Protein AF-X0T314-F1 (afdb_monomer_lite)

Radius of gyration: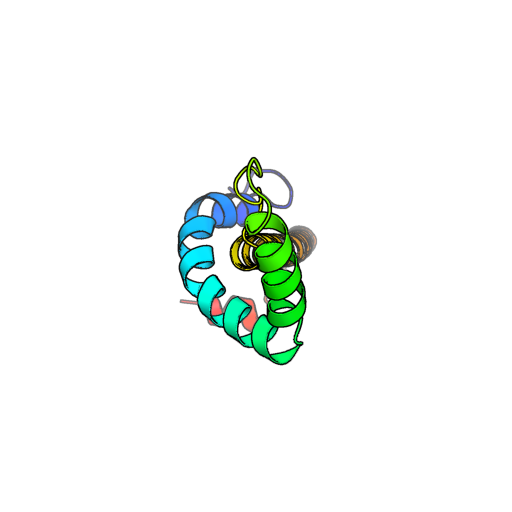 18.9 Å; chains: 1; bounding box: 36×22×61 Å

Secondary structure (DSSP, 8-state):
-TTS-TTHHHHHHHHHHHHHHHHHHHHHHHHHHHHTTHHHHHHHHHHHHHTSTT----S--HHHHHHHHHHHHHHHHHHHHHHHHHH-TTT---HHHHHHH--

pLDDT: mean 80.59, std 13.39, range [41.62, 96.62]

Sequence (103 aa):
ILGGGNTAATDYLDRTTRDELRGRFEPIVSEKMGQVGLVRLYDRLVARYTALPLTRKPPVEMRSYVTDRALDGLFAILGEEERKIRADPGAGTTELLRRVFGS

Structure (mmCIF, N/CA/C/O backbone):
data_AF-X0T314-F1
#
_entry.id   AF-X0T314-F1
#
loop_
_atom_site.group_PDB
_atom_site.id
_atom_site.type_symbol
_atom_site.label_atom_id
_atom_site.label_alt_id
_atom_site.label_comp_id
_atom_site.label_asym_id
_atom_site.label_entity_id
_atom_site.label_seq_id
_atom_site.pdbx_PDB_ins_code
_atom_site.Cartn_x
_atom_site.Cartn_y
_atom_site.Cartn_z
_atom_site.occupancy
_atom_site.B_iso_or_equiv
_atom_site.auth_seq_id
_atom_site.auth_comp_id
_atom_site.auth_asym_id
_atom_site.auth_atom_id
_atom_site.pdbx_PDB_model_num
ATOM 1 N N . ILE A 1 1 ? -15.608 8.513 13.595 1.00 58.72 1 ILE A N 1
ATOM 2 C CA . ILE A 1 1 ? -14.641 7.389 13.516 1.00 58.72 1 ILE A CA 1
ATOM 3 C C . ILE A 1 1 ? -15.069 6.244 14.442 1.00 58.72 1 ILE A C 1
ATOM 5 O O . ILE A 1 1 ? -15.320 5.164 13.933 1.00 58.72 1 ILE A O 1
ATOM 9 N N . LEU A 1 2 ? -15.303 6.484 15.742 1.00 57.06 2 LEU A N 1
ATOM 10 C CA . LEU A 1 2 ? -15.727 5.446 16.709 1.00 57.06 2 LEU A CA 1
ATOM 11 C C . LEU A 1 2 ? -17.131 4.833 16.483 1.00 57.06 2 LEU A C 1
ATOM 13 O O . LEU A 1 2 ? -17.387 3.736 16.957 1.00 57.06 2 LEU A O 1
ATOM 17 N N . GLY A 1 3 ? -18.024 5.506 15.746 1.00 56.25 3 GLY A N 1
ATOM 18 C CA . GLY A 1 3 ? -19.350 4.980 15.367 1.00 56.25 3 GLY A CA 1
ATOM 19 C C . GLY A 1 3 ? -19.459 4.461 13.925 1.00 56.25 3 GLY A C 1
ATOM 20 O O . GLY A 1 3 ? -20.561 4.182 13.468 1.00 56.25 3 GLY A O 1
ATOM 21 N N . GLY A 1 4 ? -18.349 4.406 13.178 1.00 66.00 4 GLY A N 1
ATOM 22 C CA . GLY A 1 4 ? -18.329 3.865 11.812 1.00 66.00 4 GLY A CA 1
ATOM 23 C C . GLY A 1 4 ? -18.191 2.338 11.791 1.00 66.00 4 GLY A C 1
ATOM 24 O O . GLY A 1 4 ? -17.998 1.722 12.840 1.00 66.00 4 GLY A O 1
ATOM 25 N N . GLY A 1 5 ? -18.232 1.736 10.595 1.00 76.38 5 GLY A N 1
ATOM 26 C CA . GLY A 1 5 ? -18.065 0.288 10.391 1.00 76.38 5 GLY A CA 1
ATOM 27 C C . GLY A 1 5 ? -16.782 -0.293 11.004 1.00 76.38 5 GLY A C 1
ATOM 28 O O . GLY A 1 5 ? -15.920 0.446 11.475 1.00 76.38 5 GLY A O 1
ATOM 29 N N . ASN A 1 6 ? -16.650 -1.622 11.003 1.00 80.56 6 ASN A N 1
ATOM 30 C CA . ASN A 1 6 ? -15.617 -2.365 11.748 1.00 80.56 6 ASN A CA 1
ATOM 31 C C . ASN A 1 6 ? -14.150 -2.009 11.420 1.00 80.56 6 ASN A C 1
ATOM 33 O O . ASN A 1 6 ? -13.266 -2.431 12.158 1.00 80.56 6 ASN A O 1
ATOM 37 N N . THR A 1 7 ? -13.898 -1.252 10.352 1.00 87.06 7 THR A N 1
ATOM 38 C CA . THR A 1 7 ? -12.572 -0.787 9.912 1.00 87.06 7 THR A CA 1
ATOM 39 C C . THR A 1 7 ? -12.489 0.738 9.785 1.00 87.06 7 THR A C 1
ATOM 41 O O . THR A 1 7 ? -11.598 1.259 9.126 1.00 87.06 7 THR A O 1
ATOM 44 N N . ALA A 1 8 ? -13.418 1.495 10.382 1.00 88.94 8 ALA A N 1
ATOM 45 C CA . ALA A 1 8 ? -13.534 2.930 10.111 1.00 88.94 8 ALA A CA 1
ATOM 46 C C . ALA A 1 8 ? -12.294 3.761 10.493 1.00 88.94 8 ALA A C 1
ATOM 48 O O . ALA A 1 8 ? -12.110 4.845 9.936 1.00 88.94 8 ALA A O 1
ATOM 49 N N . ALA A 1 9 ? -11.468 3.309 11.444 1.00 88.56 9 ALA A N 1
ATOM 50 C CA . ALA A 1 9 ? -10.201 3.977 11.738 1.00 88.56 9 ALA A CA 1
ATOM 51 C C . ALA A 1 9 ? -9.151 3.663 10.662 1.00 88.56 9 ALA A C 1
ATOM 53 O O . ALA A 1 9 ? -8.479 4.576 10.185 1.00 88.56 9 ALA A O 1
ATOM 54 N N . THR A 1 10 ? -9.070 2.406 10.230 1.00 91.75 10 THR A N 1
ATOM 55 C CA . THR A 1 10 ? -8.211 1.944 9.135 1.00 91.75 10 THR A CA 1
ATOM 56 C C . THR A 1 10 ? -8.567 2.637 7.822 1.00 91.75 10 THR A C 1
ATOM 58 O O . THR A 1 10 ? -7.682 3.180 7.171 1.00 91.75 10 THR A O 1
ATOM 61 N N . ASP A 1 11 ? -9.853 2.720 7.475 1.00 92.75 11 ASP A N 1
ATOM 62 C CA . ASP A 1 11 ? -10.330 3.385 6.256 1.00 92.75 11 ASP A CA 1
ATOM 63 C C . ASP A 1 11 ? -9.987 4.885 6.266 1.00 92.75 11 ASP A C 1
ATOM 65 O O . ASP A 1 11 ? -9.634 5.480 5.244 1.00 92.75 11 ASP A O 1
ATOM 69 N N . TYR A 1 12 ? -10.086 5.523 7.438 1.00 91.50 12 TYR A N 1
ATOM 70 C CA . TYR A 1 12 ? -9.680 6.915 7.608 1.00 91.50 12 TYR A CA 1
ATOM 71 C C . TYR A 1 12 ? -8.168 7.080 7.428 1.00 91.50 12 TYR A C 1
ATOM 73 O O . TYR A 1 12 ? -7.736 8.011 6.745 1.00 91.50 12 TYR A O 1
ATOM 81 N N . LEU A 1 13 ? -7.375 6.187 8.024 1.00 92.50 13 LEU A N 1
ATOM 82 C CA . LEU A 1 13 ? -5.922 6.204 7.915 1.00 92.50 13 LEU A CA 1
ATOM 83 C C . LEU A 1 13 ? -5.483 6.000 6.463 1.00 92.50 13 LEU A C 1
ATOM 85 O O . LEU A 1 13 ? -4.680 6.789 5.974 1.00 92.50 13 LEU A O 1
ATOM 89 N N . ASP A 1 14 ? -6.054 5.021 5.759 1.00 94.44 14 ASP A N 1
ATOM 90 C CA . ASP A 1 14 ? -5.785 4.776 4.338 1.00 94.44 14 ASP A CA 1
ATOM 91 C C . ASP A 1 14 ? -6.056 6.039 3.524 1.00 94.44 14 ASP A C 1
ATOM 93 O O . ASP A 1 14 ? -5.141 6.646 2.970 1.00 94.44 14 ASP A O 1
ATOM 97 N N . ARG A 1 15 ? -7.284 6.562 3.587 1.00 95.44 15 ARG A N 1
ATOM 98 C CA . ARG A 1 15 ? -7.675 7.754 2.822 1.00 95.44 15 ARG A CA 1
ATOM 99 C C . ARG A 1 15 ? -6.801 8.984 3.088 1.00 95.44 15 ARG A C 1
ATOM 101 O O . ARG A 1 15 ? -6.680 9.831 2.209 1.00 95.44 15 ARG A O 1
ATOM 108 N N . THR A 1 16 ? -6.256 9.134 4.293 1.00 95.69 16 THR A N 1
ATOM 109 C CA . THR A 1 16 ? -5.485 10.330 4.675 1.00 95.69 16 THR A CA 1
ATOM 110 C C . THR A 1 16 ? -3.980 10.188 4.493 1.00 95.69 16 THR A C 1
ATOM 112 O O . THR A 1 16 ? -3.303 11.207 4.395 1.00 95.69 16 THR A O 1
ATOM 115 N N . THR A 1 17 ? -3.451 8.964 4.433 1.00 94.81 17 THR A N 1
ATOM 116 C CA . THR A 1 17 ? -1.997 8.725 4.435 1.00 94.81 17 THR A CA 1
ATOM 117 C C . THR A 1 17 ? -1.490 7.942 3.233 1.00 94.81 17 THR A C 1
ATOM 119 O O . THR A 1 17 ? -0.279 7.907 3.020 1.00 94.81 17 THR A O 1
ATOM 122 N N . ARG A 1 18 ? -2.371 7.338 2.423 1.00 95.44 18 ARG A N 1
ATOM 123 C CA . ARG A 1 18 ? -1.978 6.433 1.336 1.00 95.44 18 ARG A CA 1
ATOM 124 C C . ARG A 1 18 ? -0.960 7.035 0.379 1.00 95.44 18 ARG A C 1
ATOM 126 O O . ARG A 1 18 ? 0.030 6.377 0.082 1.00 95.44 18 ARG A O 1
ATOM 133 N N . ASP A 1 19 ? -1.169 8.269 -0.069 1.00 96.19 19 ASP A N 1
ATOM 134 C CA . ASP A 1 19 ? -0.273 8.916 -1.035 1.00 96.19 19 ASP A CA 1
ATOM 135 C C . ASP A 1 19 ? 1.121 9.165 -0.446 1.00 96.19 19 ASP A C 1
ATOM 137 O O . ASP A 1 19 ? 2.140 8.922 -1.096 1.00 96.19 19 ASP A O 1
ATOM 141 N N . GLU A 1 20 ? 1.184 9.581 0.820 1.00 95.62 20 GLU A N 1
ATOM 142 C CA . GLU A 1 20 ? 2.452 9.771 1.522 1.00 95.62 20 GLU A CA 1
ATOM 143 C C . GLU A 1 20 ? 3.165 8.431 1.754 1.00 95.62 20 GLU A C 1
ATOM 145 O O . GLU A 1 20 ? 4.363 8.294 1.484 1.00 95.62 20 GLU A O 1
ATOM 150 N N . LEU A 1 21 ? 2.427 7.418 2.217 1.00 94.62 21 LEU A N 1
ATOM 151 C CA . LEU A 1 21 ? 2.949 6.069 2.417 1.00 94.62 21 LEU A CA 1
ATOM 152 C C . LEU A 1 21 ? 3.447 5.473 1.108 1.00 94.62 21 LEU A C 1
ATOM 154 O O . LEU A 1 21 ? 4.513 4.868 1.090 1.00 94.62 21 LEU A O 1
ATOM 158 N N . ARG A 1 22 ? 2.740 5.700 0.002 1.00 95.50 22 ARG A N 1
ATOM 159 C CA . ARG A 1 22 ? 3.155 5.274 -1.332 1.00 95.50 22 ARG A CA 1
ATOM 160 C C . ARG A 1 22 ? 4.519 5.842 -1.702 1.00 95.50 22 ARG A C 1
ATOM 162 O O . ARG A 1 22 ? 5.398 5.065 -2.068 1.00 95.50 22 ARG A O 1
ATOM 169 N N . GLY A 1 23 ? 4.733 7.146 -1.523 1.00 94.88 23 GLY A N 1
ATOM 170 C CA . GLY A 1 23 ? 6.034 7.775 -1.777 1.00 94.88 23 GLY A CA 1
ATOM 171 C C . GLY A 1 23 ? 7.163 7.211 -0.903 1.00 94.88 23 GLY A C 1
ATOM 172 O O . GLY A 1 23 ? 8.290 7.049 -1.367 1.00 94.88 23 GLY A O 1
ATOM 173 N N . ARG A 1 24 ? 6.862 6.848 0.350 1.00 94.00 24 ARG A N 1
ATOM 174 C CA . ARG A 1 24 ? 7.832 6.233 1.276 1.00 94.00 24 ARG A CA 1
ATOM 175 C C . ARG A 1 24 ? 8.101 4.753 0.971 1.00 94.00 24 ARG A C 1
ATOM 177 O O . ARG A 1 24 ? 9.217 4.281 1.175 1.00 94.00 24 ARG A O 1
ATOM 184 N N . PHE A 1 25 ? 7.099 4.017 0.495 1.00 93.44 25 PHE A N 1
ATOM 185 C CA . PHE A 1 25 ? 7.177 2.576 0.240 1.00 93.44 25 PHE A CA 1
ATOM 186 C C . PHE A 1 25 ? 7.766 2.246 -1.129 1.00 93.44 25 PHE A C 1
ATOM 188 O O . PHE A 1 25 ? 8.427 1.218 -1.267 1.00 93.44 25 PHE A O 1
ATOM 195 N N . GLU A 1 26 ? 7.560 3.093 -2.137 1.00 92.25 26 GLU A N 1
ATOM 196 C CA . GLU A 1 26 ? 8.070 2.883 -3.493 1.00 92.25 26 GLU A CA 1
ATOM 197 C C . GLU A 1 26 ? 9.575 2.544 -3.563 1.00 92.25 26 GLU A C 1
ATOM 199 O O . GLU A 1 26 ? 9.905 1.528 -4.184 1.00 92.25 26 GLU A O 1
ATOM 204 N N . PRO A 1 27 ? 10.504 3.272 -2.903 1.00 92.75 27 PRO A N 1
ATOM 205 C CA . PRO A 1 27 ? 11.924 2.912 -2.940 1.00 92.75 27 PRO A CA 1
ATOM 206 C C . PRO A 1 27 ? 12.214 1.546 -2.298 1.00 92.75 27 PRO A C 1
ATOM 208 O O . PRO A 1 27 ? 13.010 0.774 -2.834 1.00 92.75 27 PRO A O 1
ATOM 211 N N . ILE A 1 28 ? 11.529 1.207 -1.201 1.00 92.31 28 ILE A N 1
ATOM 212 C CA . ILE A 1 28 ? 11.689 -0.074 -0.493 1.00 92.31 28 ILE A CA 1
ATOM 213 C C . ILE A 1 28 ? 11.206 -1.227 -1.380 1.00 92.31 28 ILE A C 1
ATOM 215 O O . ILE A 1 28 ? 11.892 -2.237 -1.548 1.00 92.31 28 ILE A O 1
ATOM 219 N N . VAL A 1 29 ? 10.031 -1.063 -1.990 1.00 89.50 29 VAL A N 1
ATOM 220 C CA . VAL A 1 29 ? 9.454 -2.036 -2.921 1.00 89.50 29 VAL A CA 1
ATOM 221 C C . VAL A 1 29 ? 10.363 -2.210 -4.135 1.00 89.50 29 VAL A C 1
ATOM 223 O O . VAL A 1 29 ? 10.660 -3.343 -4.512 1.00 89.50 29 VAL A O 1
ATOM 226 N N . SER A 1 30 ? 10.875 -1.117 -4.703 1.00 86.88 30 SER A N 1
ATOM 227 C CA . SER A 1 30 ? 11.801 -1.157 -5.837 1.00 86.88 30 SER A CA 1
ATOM 228 C C . SER A 1 30 ? 13.073 -1.951 -5.514 1.00 86.88 30 SER A C 1
ATOM 230 O O . SER A 1 30 ? 13.496 -2.788 -6.315 1.00 86.88 30 SER A O 1
ATOM 232 N N . GLU A 1 31 ? 13.659 -1.749 -4.331 1.00 89.56 31 GLU A N 1
ATOM 233 C CA . GLU A 1 31 ? 14.829 -2.509 -3.877 1.00 89.56 31 GLU A CA 1
ATOM 234 C C . GLU A 1 31 ? 14.521 -4.013 -3.776 1.00 89.56 31 GLU A C 1
ATOM 236 O O . GLU A 1 31 ? 15.238 -4.843 -4.347 1.00 89.56 31 GLU A O 1
ATOM 241 N N . LYS A 1 32 ? 13.414 -4.381 -3.114 1.00 89.06 32 LYS A N 1
ATOM 242 C CA . LYS A 1 32 ? 13.008 -5.787 -2.949 1.00 89.06 32 LYS A CA 1
ATOM 243 C C . LYS A 1 32 ? 12.674 -6.457 -4.274 1.00 89.06 32 LYS A C 1
ATOM 245 O O . LYS A 1 32 ? 13.107 -7.584 -4.514 1.00 89.06 32 LYS A O 1
ATOM 250 N N . MET A 1 33 ? 11.974 -5.765 -5.167 1.00 83.56 33 MET A N 1
ATOM 251 C CA . MET A 1 33 ? 11.677 -6.282 -6.501 1.00 83.56 33 MET A CA 1
ATOM 252 C C . MET A 1 33 ? 12.955 -6.504 -7.332 1.00 83.56 33 MET A C 1
ATOM 254 O O . MET A 1 33 ? 13.015 -7.439 -8.138 1.00 83.56 33 MET A O 1
ATOM 258 N N . GLY A 1 34 ? 13.987 -5.676 -7.133 1.00 82.75 34 GLY A N 1
ATOM 259 C CA . GLY A 1 34 ? 15.307 -5.857 -7.741 1.00 82.75 34 GLY A CA 1
ATOM 260 C C . GLY A 1 34 ? 16.019 -7.134 -7.274 1.00 82.75 34 GLY A C 1
ATOM 261 O O . GLY A 1 34 ? 16.647 -7.821 -8.088 1.00 82.75 34 GLY A O 1
ATOM 262 N N . GLN A 1 35 ? 15.866 -7.495 -5.995 1.00 85.00 35 GLN A N 1
ATOM 263 C CA . GLN A 1 35 ? 16.446 -8.709 -5.399 1.00 85.00 35 GLN A CA 1
ATOM 264 C C . GLN A 1 35 ? 15.808 -9.986 -5.963 1.00 85.00 35 GLN A C 1
ATOM 266 O O . GLN A 1 35 ? 16.521 -10.918 -6.330 1.00 85.00 35 GLN A O 1
ATOM 271 N N . VAL A 1 36 ? 14.481 -10.011 -6.127 1.00 82.00 36 VAL A N 1
ATOM 272 C CA . VAL A 1 36 ? 13.750 -11.187 -6.648 1.00 82.00 36 VAL A CA 1
ATOM 273 C C . VAL A 1 36 ? 13.815 -11.338 -8.175 1.00 82.00 36 VAL A C 1
ATOM 275 O O . VAL A 1 36 ? 13.256 -12.276 -8.735 1.00 82.00 36 VAL A O 1
ATOM 278 N N . GLY A 1 37 ? 14.480 -10.419 -8.886 1.00 77.44 37 GLY A N 1
ATOM 279 C CA . GLY A 1 37 ? 14.659 -10.483 -10.342 1.00 77.44 37 GLY A CA 1
ATOM 280 C C . GLY A 1 37 ? 13.395 -10.220 -11.175 1.00 77.44 37 GLY A C 1
ATOM 281 O O . GLY A 1 37 ? 13.482 -10.201 -12.404 1.00 77.44 37 GLY A O 1
ATOM 282 N N . LEU A 1 38 ? 12.254 -9.959 -10.530 1.00 73.56 38 LEU A N 1
ATOM 283 C CA . LEU A 1 38 ? 10.965 -9.668 -11.165 1.00 73.56 38 LEU A CA 1
ATOM 284 C C . LEU A 1 38 ? 11.037 -8.413 -12.048 1.00 73.56 38 LEU A C 1
ATOM 286 O O . LEU A 1 38 ? 10.539 -8.427 -13.173 1.00 73.56 38 LEU A O 1
ATOM 290 N N . VAL A 1 39 ? 11.739 -7.371 -11.580 1.00 72.50 39 VAL A N 1
ATOM 291 C CA . VAL A 1 39 ? 11.975 -6.129 -12.346 1.00 72.50 39 VAL A CA 1
ATOM 292 C C . VAL A 1 39 ? 12.661 -6.438 -13.672 1.00 72.50 39 VAL A C 1
ATOM 294 O O . VAL A 1 39 ? 12.201 -6.011 -14.720 1.00 72.50 39 VAL A O 1
ATOM 297 N N . ARG A 1 40 ? 13.708 -7.273 -13.662 1.00 74.12 40 ARG A N 1
ATOM 298 C CA . ARG A 1 40 ? 14.469 -7.613 -14.877 1.00 74.12 40 ARG A CA 1
ATOM 299 C C . ARG A 1 40 ? 13.644 -8.399 -15.895 1.00 74.12 40 ARG A C 1
ATOM 301 O O . ARG A 1 40 ? 13.896 -8.307 -17.096 1.00 74.12 40 ARG A O 1
ATOM 308 N N . LEU A 1 41 ? 12.713 -9.235 -15.441 1.00 79.88 41 LEU A N 1
ATOM 309 C CA . LEU A 1 41 ? 11.828 -9.974 -16.340 1.00 79.88 41 LEU A CA 1
ATOM 310 C C . LEU A 1 41 ? 10.810 -9.028 -16.986 1.00 79.88 41 LEU A C 1
ATOM 312 O O . LEU A 1 41 ? 10.645 -9.053 -18.205 1.00 79.88 41 LEU A O 1
ATOM 316 N N . TYR A 1 42 ? 10.189 -8.174 -16.172 1.00 78.69 42 TYR A N 1
ATOM 317 C CA . TYR A 1 42 ? 9.195 -7.209 -16.624 1.00 78.69 42 TYR A CA 1
ATOM 318 C C . TYR A 1 42 ? 9.791 -6.152 -17.556 1.00 78.69 42 TYR A C 1
ATOM 320 O O . TYR A 1 42 ? 9.276 -5.950 -18.651 1.00 78.69 42 TYR A O 1
ATOM 328 N N . ASP A 1 43 ? 10.927 -5.558 -17.187 1.00 77.31 43 ASP A N 1
ATOM 329 C CA . ASP A 1 43 ? 11.605 -4.536 -17.987 1.00 77.31 43 ASP A CA 1
ATOM 330 C C . ASP A 1 43 ? 12.014 -5.087 -19.361 1.00 77.31 43 ASP A C 1
ATOM 332 O O . ASP A 1 43 ? 11.865 -4.406 -20.372 1.00 77.31 43 ASP A O 1
ATOM 336 N N . ARG A 1 44 ? 12.459 -6.353 -19.440 1.00 81.88 44 ARG A N 1
ATOM 337 C CA . ARG A 1 44 ? 12.755 -7.011 -20.727 1.00 81.88 44 ARG A CA 1
ATOM 338 C C . ARG A 1 44 ? 11.510 -7.220 -21.582 1.00 81.88 44 ARG A C 1
ATOM 340 O O . ARG A 1 44 ? 11.586 -7.076 -22.801 1.00 81.88 44 ARG A O 1
ATOM 347 N N . LEU A 1 45 ? 10.390 -7.589 -20.964 1.00 82.38 45 LEU A N 1
ATOM 348 C CA . LEU A 1 45 ? 9.119 -7.761 -21.665 1.00 82.38 45 LEU A CA 1
ATOM 349 C C . LEU A 1 45 ? 8.626 -6.419 -22.213 1.00 82.38 45 LEU A C 1
ATOM 351 O O . LEU A 1 45 ? 8.310 -6.319 -23.397 1.00 82.38 45 LEU A O 1
ATOM 355 N N . VAL A 1 46 ? 8.634 -5.390 -21.366 1.00 79.75 46 VAL A N 1
ATOM 356 C CA . VAL A 1 46 ? 8.261 -4.022 -21.725 1.00 79.75 46 VAL A CA 1
ATOM 357 C C . VAL A 1 46 ? 9.152 -3.490 -22.840 1.00 79.75 46 VAL A C 1
ATOM 359 O O . VAL A 1 46 ? 8.618 -3.017 -23.833 1.00 79.75 46 VAL A O 1
ATOM 362 N N . ALA A 1 47 ? 10.476 -3.633 -22.734 1.00 80.75 47 ALA A N 1
ATOM 363 C CA . ALA A 1 47 ? 11.419 -3.160 -23.747 1.00 80.75 47 ALA A CA 1
ATOM 364 C C . ALA A 1 47 ? 11.197 -3.812 -25.122 1.00 80.75 47 ALA A C 1
ATOM 366 O O . ALA A 1 47 ? 11.287 -3.143 -26.147 1.00 80.75 47 ALA A O 1
ATOM 367 N N . ARG A 1 48 ? 10.879 -5.114 -25.162 1.00 82.06 48 ARG A N 1
ATOM 368 C CA . ARG A 1 48 ? 10.518 -5.801 -26.416 1.00 82.06 48 ARG A CA 1
ATOM 369 C C . ARG A 1 48 ? 9.192 -5.306 -26.978 1.00 82.06 48 ARG A C 1
ATOM 371 O O . ARG A 1 48 ? 9.060 -5.182 -28.189 1.00 82.06 48 ARG A O 1
ATOM 378 N N . TYR A 1 49 ? 8.226 -5.044 -26.105 1.00 78.50 49 TYR A N 1
ATOM 379 C CA . TYR A 1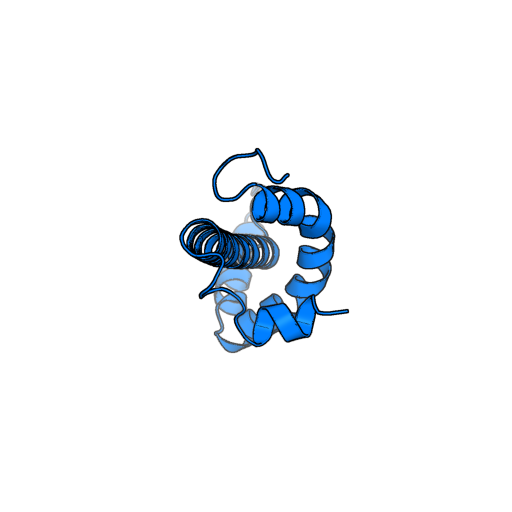 49 ? 6.917 -4.546 -26.497 1.00 78.50 49 TYR A CA 1
ATOM 380 C C . TYR A 1 49 ? 7.004 -3.126 -27.075 1.00 78.50 49 TYR A C 1
ATOM 382 O O . TYR A 1 49 ? 6.509 -2.898 -28.172 1.00 78.50 49 TYR A O 1
ATOM 390 N N . THR A 1 50 ? 7.701 -2.194 -26.415 1.00 77.50 50 THR A N 1
ATOM 391 C CA . THR A 1 50 ? 7.881 -0.813 -26.906 1.00 77.50 50 THR A CA 1
ATOM 392 C C . THR A 1 50 ? 8.792 -0.692 -28.127 1.00 77.50 50 THR A C 1
ATOM 394 O O . THR A 1 50 ? 8.728 0.320 -28.820 1.00 77.50 50 THR A O 1
ATOM 397 N N . ALA A 1 51 ? 9.617 -1.700 -28.429 1.00 82.94 51 ALA A N 1
ATOM 398 C CA . ALA A 1 51 ? 10.432 -1.735 -29.646 1.00 82.94 51 ALA A CA 1
ATOM 399 C C . ALA A 1 51 ? 9.610 -1.960 -30.933 1.00 82.94 51 ALA A C 1
ATOM 401 O O . ALA A 1 51 ? 10.134 -1.782 -32.033 1.00 82.94 51 ALA A O 1
ATOM 402 N N . LEU A 1 52 ? 8.337 -2.353 -30.821 1.00 82.25 52 LEU A N 1
ATOM 403 C CA . LEU A 1 52 ? 7.457 -2.546 -31.970 1.00 82.25 52 LEU A CA 1
ATOM 404 C C . LEU A 1 52 ? 6.848 -1.199 -32.417 1.00 82.25 52 LEU A C 1
ATOM 406 O O . LEU A 1 52 ? 6.177 -0.540 -31.611 1.00 82.25 52 LEU A O 1
ATOM 410 N N . PRO A 1 53 ? 7.019 -0.788 -33.692 1.00 75.12 53 PRO A N 1
ATOM 411 C CA . PRO A 1 53 ? 6.387 0.420 -34.212 1.00 75.12 53 PRO A CA 1
ATOM 412 C C . PRO A 1 53 ? 4.860 0.256 -34.165 1.00 75.12 53 PRO A C 1
ATOM 414 O O . PRO A 1 53 ? 4.342 -0.780 -34.570 1.00 75.12 53 PRO A O 1
ATOM 417 N N . LEU A 1 54 ? 4.152 1.286 -33.680 1.00 69.69 54 LEU A N 1
ATOM 418 C CA . LEU A 1 54 ? 2.696 1.337 -33.412 1.00 69.69 54 LEU A CA 1
ATOM 419 C C . LEU A 1 54 ? 2.216 0.765 -32.064 1.00 69.69 54 LEU A C 1
ATOM 421 O O . LEU A 1 54 ? 1.007 0.684 -31.834 1.00 69.69 54 LEU A O 1
ATOM 425 N N . THR A 1 55 ? 3.112 0.427 -31.134 1.00 69.12 55 THR A N 1
ATOM 426 C CA . THR A 1 55 ? 2.682 0.052 -29.777 1.00 69.12 55 THR A CA 1
ATOM 427 C C . THR A 1 55 ? 2.381 1.274 -28.909 1.00 69.12 55 THR A C 1
ATOM 429 O O . THR A 1 55 ? 3.109 2.267 -28.886 1.00 69.12 55 THR A O 1
ATOM 432 N N . ARG A 1 56 ? 1.260 1.219 -28.182 1.00 68.12 56 ARG A N 1
ATOM 433 C CA . ARG A 1 56 ? 0.933 2.195 -27.130 1.00 68.12 56 ARG A CA 1
ATOM 434 C C . ARG A 1 56 ? 1.840 1.944 -25.924 1.00 68.12 56 ARG A C 1
ATOM 436 O O . ARG A 1 56 ? 2.230 0.800 -25.708 1.00 68.12 56 ARG A O 1
ATOM 443 N N . LYS A 1 57 ? 2.142 2.978 -25.125 1.00 63.88 57 LYS A N 1
ATOM 444 C CA . LYS A 1 57 ? 2.870 2.825 -23.848 1.00 63.88 57 LYS A CA 1
ATOM 445 C C . LYS A 1 57 ? 2.288 1.637 -23.056 1.00 63.88 57 LYS A C 1
ATOM 447 O O . LYS A 1 57 ? 1.059 1.525 -23.002 1.00 63.88 57 LYS A O 1
ATOM 452 N N . PRO A 1 58 ? 3.122 0.765 -22.459 1.00 63.09 58 PRO A N 1
ATOM 453 C CA . PRO A 1 58 ? 2.622 -0.279 -21.577 1.00 63.09 58 PRO A CA 1
ATOM 454 C C . PRO A 1 58 ? 1.744 0.371 -20.499 1.00 63.09 58 PRO A C 1
ATOM 456 O O . PRO A 1 58 ? 2.146 1.389 -19.935 1.00 63.09 58 PRO A O 1
ATOM 459 N N . PRO A 1 59 ? 0.548 -0.165 -20.222 1.00 60.75 59 PRO A N 1
ATOM 460 C CA . PRO A 1 59 ? -0.423 0.513 -19.367 1.00 60.75 59 PRO A CA 1
ATOM 461 C C . PRO A 1 59 ? -0.054 0.505 -17.877 1.00 60.75 59 PRO A C 1
ATOM 463 O O . PRO A 1 59 ? -0.702 1.199 -17.101 1.00 60.75 59 PRO A O 1
ATOM 466 N N . VAL A 1 60 ? 0.947 -0.277 -17.458 1.00 65.00 60 VAL A N 1
ATOM 467 C CA . VAL A 1 60 ? 1.248 -0.503 -16.039 1.00 65.00 60 VAL A CA 1
ATOM 468 C C . VAL A 1 60 ? 2.738 -0.330 -15.769 1.00 65.00 60 VAL A C 1
ATOM 470 O O . VAL A 1 60 ? 3.576 -1.022 -16.342 1.00 65.00 60 VAL A O 1
ATOM 473 N N . GLU A 1 61 ? 3.076 0.555 -14.841 1.00 77.81 61 GLU A N 1
ATOM 474 C CA . 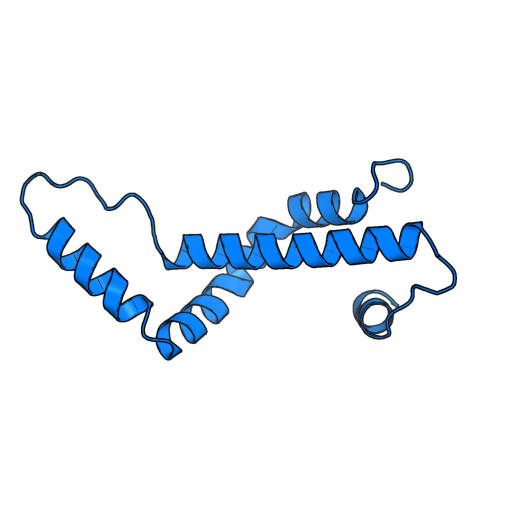GLU A 1 61 ? 4.396 0.578 -14.215 1.00 77.81 61 GLU A CA 1
ATOM 475 C C . GLU A 1 61 ? 4.409 -0.478 -13.104 1.00 77.81 61 GLU A C 1
ATOM 477 O O . GLU A 1 61 ? 3.730 -0.331 -12.087 1.00 77.81 61 GLU A O 1
ATOM 482 N N . MET A 1 62 ? 5.146 -1.580 -13.293 1.00 80.94 62 MET A N 1
ATOM 483 C CA . MET A 1 62 ? 5.124 -2.714 -12.352 1.00 80.94 62 MET A CA 1
ATOM 484 C C . MET A 1 62 ? 5.535 -2.296 -10.934 1.00 80.94 62 MET A C 1
ATOM 486 O O . MET A 1 62 ? 5.004 -2.830 -9.968 1.00 80.94 62 MET A O 1
ATOM 490 N N . ARG A 1 63 ? 6.439 -1.316 -10.799 1.00 83.31 63 ARG A N 1
ATOM 491 C CA . ARG A 1 63 ? 6.852 -0.775 -9.492 1.00 83.31 63 ARG A CA 1
ATOM 492 C C . ARG A 1 63 ? 5.666 -0.145 -8.766 1.00 83.31 63 ARG A C 1
ATOM 494 O O . ARG A 1 63 ? 5.309 -0.613 -7.694 1.00 83.31 63 ARG A O 1
ATOM 501 N N . SER A 1 64 ? 4.994 0.808 -9.417 1.00 87.00 64 SER A N 1
ATOM 502 C CA . SER A 1 64 ? 3.748 1.422 -8.937 1.00 87.00 64 SER A CA 1
ATOM 503 C C . SER A 1 64 ? 2.721 0.369 -8.533 1.00 87.00 64 SER A C 1
ATOM 505 O O . SER A 1 64 ? 2.167 0.433 -7.443 1.00 87.00 64 SER A O 1
ATOM 507 N N . TYR A 1 65 ? 2.474 -0.606 -9.408 1.00 88.38 65 TYR A N 1
ATOM 508 C CA . TYR A 1 65 ? 1.472 -1.637 -9.164 1.00 88.38 65 TYR A CA 1
ATOM 509 C C . TYR A 1 65 ? 1.793 -2.484 -7.929 1.00 88.38 65 TYR A C 1
ATOM 511 O O . TYR A 1 65 ? 0.922 -2.730 -7.100 1.00 88.38 65 TYR A O 1
ATOM 519 N N . VAL A 1 66 ? 3.043 -2.927 -7.781 1.00 89.94 66 VAL A N 1
ATOM 520 C CA . VAL A 1 66 ? 3.450 -3.717 -6.613 1.00 89.94 66 VAL A CA 1
ATOM 521 C C . VAL A 1 66 ? 3.425 -2.867 -5.343 1.00 89.94 66 VAL A C 1
ATOM 523 O O . VAL A 1 66 ? 3.018 -3.374 -4.302 1.00 89.94 66 VAL A O 1
ATOM 526 N N . THR A 1 67 ? 3.783 -1.582 -5.416 1.00 93.12 67 THR A N 1
ATOM 527 C CA . THR A 1 67 ? 3.647 -0.656 -4.283 1.00 93.12 67 THR A CA 1
ATOM 528 C C . THR A 1 67 ? 2.191 -0.522 -3.846 1.00 93.12 67 THR A C 1
ATOM 530 O O . THR A 1 67 ? 1.912 -0.656 -2.658 1.00 93.12 67 THR A O 1
ATOM 533 N N . ASP A 1 68 ? 1.255 -0.354 -4.781 1.00 94.31 68 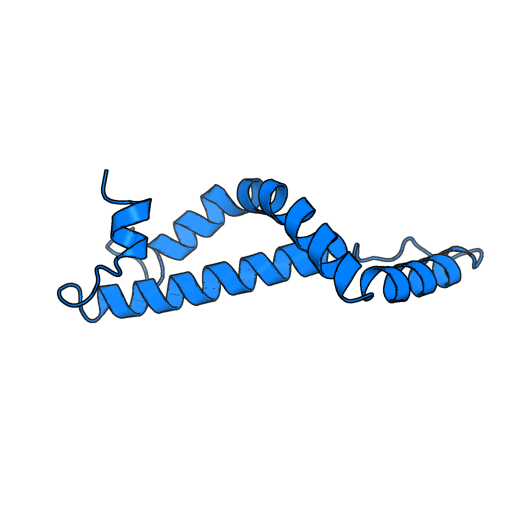ASP A N 1
ATOM 534 C CA . ASP A 1 68 ? -0.176 -0.299 -4.461 1.00 94.31 68 ASP A CA 1
ATOM 535 C C . ASP A 1 68 ? -0.669 -1.586 -3.805 1.00 94.31 68 ASP A C 1
ATOM 537 O O . ASP A 1 68 ? -1.352 -1.536 -2.786 1.00 94.31 68 ASP A O 1
ATOM 541 N N . ARG A 1 69 ? -0.254 -2.746 -4.328 1.00 94.38 69 ARG A N 1
ATOM 542 C CA . ARG A 1 69 ? -0.605 -4.048 -3.744 1.00 94.38 69 ARG A CA 1
ATOM 543 C C . ARG A 1 69 ? -0.001 -4.264 -2.360 1.00 94.38 69 ARG A C 1
ATOM 545 O O . ARG A 1 69 ? -0.624 -4.911 -1.522 1.00 94.38 69 ARG A O 1
ATOM 552 N N . ALA A 1 70 ? 1.197 -3.742 -2.109 1.00 93.31 70 ALA A N 1
ATOM 553 C CA . ALA A 1 70 ? 1.809 -3.789 -0.787 1.00 93.31 70 ALA A CA 1
ATOM 554 C C . ALA A 1 70 ? 1.017 -2.942 0.220 1.00 93.31 70 ALA A C 1
ATOM 556 O O . ALA A 1 70 ? 0.790 -3.389 1.343 1.00 93.31 70 ALA A O 1
ATOM 557 N N . LEU A 1 71 ? 0.553 -1.757 -0.191 1.00 96.62 71 LEU A N 1
ATOM 558 C CA . LEU A 1 71 ? -0.305 -0.908 0.637 1.00 96.62 71 LEU A CA 1
ATOM 559 C C . LEU A 1 71 ? -1.684 -1.536 0.868 1.00 96.62 71 LEU A C 1
ATOM 561 O O . LEU A 1 71 ? -2.154 -1.529 2.001 1.00 96.62 71 LEU A O 1
ATOM 565 N N . ASP A 1 72 ? -2.295 -2.148 -0.152 1.00 96.25 72 ASP A N 1
ATOM 566 C CA . ASP A 1 72 ? -3.539 -2.916 0.013 1.00 96.25 72 ASP A CA 1
ATOM 567 C C . ASP A 1 72 ? -3.382 -4.001 1.086 1.00 96.25 72 ASP A C 1
ATOM 569 O O . ASP A 1 72 ? -4.225 -4.141 1.970 1.00 96.25 72 ASP A O 1
ATOM 573 N N . GLY A 1 73 ? -2.274 -4.749 1.036 1.00 95.06 73 GLY A N 1
ATOM 574 C CA . GLY A 1 73 ? -1.961 -5.773 2.031 1.00 95.06 73 GLY A CA 1
ATOM 575 C C . GLY A 1 73 ? -1.757 -5.198 3.434 1.00 95.06 73 GLY A C 1
ATOM 576 O O . GLY A 1 73 ? -2.271 -5.754 4.404 1.00 95.06 73 GLY A O 1
ATOM 577 N N . LEU A 1 74 ? -1.053 -4.068 3.548 1.00 94.12 74 LEU A N 1
ATOM 578 C CA . LEU A 1 74 ? -0.858 -3.369 4.819 1.00 94.12 74 LEU A CA 1
ATOM 579 C C . LEU A 1 74 ? -2.201 -2.980 5.453 1.00 94.12 74 LEU A C 1
ATOM 581 O O . LEU A 1 74 ? -2.447 -3.304 6.615 1.00 94.12 74 LEU A O 1
ATOM 585 N N . PHE A 1 75 ? -3.079 -2.321 4.695 1.00 94.88 75 PHE A N 1
ATOM 586 C CA . PHE A 1 75 ? -4.372 -1.870 5.210 1.00 94.88 75 PHE A CA 1
ATOM 587 C C . PHE A 1 75 ? -5.350 -3.018 5.464 1.00 94.88 75 PHE A C 1
ATOM 589 O O . PHE A 1 75 ? -6.131 -2.942 6.410 1.00 94.88 75 PHE A O 1
ATOM 596 N N . ALA A 1 76 ? -5.264 -4.118 4.712 1.00 94.56 76 ALA A N 1
ATOM 597 C CA . ALA A 1 76 ? -6.022 -5.327 5.017 1.00 94.56 76 ALA A CA 1
ATOM 598 C C . ALA A 1 76 ? -5.665 -5.885 6.407 1.00 94.56 76 ALA A C 1
ATOM 600 O O . ALA A 1 76 ? -6.563 -6.143 7.210 1.00 94.56 76 ALA A O 1
ATOM 601 N N . ILE A 1 77 ? -4.368 -5.999 6.724 1.00 91.94 77 ILE A N 1
ATOM 602 C CA . ILE A 1 77 ? -3.900 -6.470 8.038 1.00 91.94 77 ILE A CA 1
ATOM 603 C C . ILE A 1 77 ? -4.340 -5.502 9.142 1.00 91.94 77 ILE A C 1
ATOM 605 O O . ILE A 1 77 ? -4.863 -5.933 10.167 1.00 91.94 77 ILE A O 1
ATOM 609 N N . LEU A 1 78 ? -4.187 -4.191 8.932 1.00 89.81 78 LEU A N 1
ATOM 610 C CA . LEU A 1 78 ? -4.632 -3.189 9.906 1.00 89.81 78 LEU A CA 1
ATOM 611 C C . LEU A 1 78 ? -6.139 -3.274 10.179 1.00 89.81 78 LEU A C 1
ATOM 613 O O . LEU A 1 78 ? -6.550 -3.215 11.336 1.00 89.81 78 LEU A O 1
ATOM 617 N N . GLY A 1 79 ? -6.956 -3.488 9.146 1.00 91.12 79 GLY A N 1
ATOM 618 C CA . GLY A 1 79 ? -8.401 -3.647 9.297 1.00 91.12 79 GLY A CA 1
ATOM 619 C C . GLY A 1 79 ? -8.789 -4.923 10.049 1.00 91.12 79 GLY A C 1
ATOM 620 O O . GLY A 1 79 ? -9.778 -4.938 10.785 1.00 91.12 79 GLY A O 1
ATOM 621 N N . GLU A 1 80 ? -8.020 -6.003 9.904 1.00 90.44 80 GLU A N 1
ATOM 622 C CA . GLU A 1 80 ? -8.191 -7.207 10.721 1.00 90.44 80 GLU A CA 1
ATOM 623 C C . GLU A 1 80 ? -7.842 -6.959 12.190 1.00 90.44 80 GLU A C 1
ATOM 625 O O . GLU A 1 80 ? -8.600 -7.376 13.068 1.00 90.44 80 GLU A O 1
ATOM 630 N N . GLU A 1 81 ? -6.747 -6.250 12.466 1.00 86.38 81 GLU A N 1
ATOM 631 C CA . GLU A 1 81 ? -6.354 -5.890 13.831 1.00 86.38 81 GLU A CA 1
ATOM 632 C C . GLU A 1 81 ? -7.357 -4.929 14.485 1.00 86.38 81 GLU A C 1
ATOM 634 O O . GLU A 1 81 ? -7.760 -5.150 15.627 1.00 86.38 81 GLU A O 1
ATOM 639 N N . GLU A 1 82 ? -7.858 -3.923 13.760 1.00 87.00 82 GLU A N 1
ATOM 640 C CA . GLU A 1 82 ? -8.916 -3.037 14.264 1.00 87.00 82 GLU A CA 1
ATOM 641 C C . GLU A 1 82 ? -10.172 -3.831 14.641 1.00 87.00 82 GLU A C 1
ATOM 643 O O . GLU A 1 82 ? -10.761 -3.604 15.700 1.00 87.00 82 GLU A O 1
ATOM 648 N N . ARG A 1 83 ? -10.568 -4.807 13.815 1.00 88.69 83 ARG A N 1
ATOM 649 C CA . ARG A 1 83 ? -11.729 -5.661 14.093 1.00 88.69 83 ARG A CA 1
ATOM 650 C C . ARG A 1 83 ? -11.542 -6.472 15.374 1.00 88.69 83 ARG A C 1
ATOM 652 O O . ARG A 1 83 ? -12.490 -6.589 16.148 1.00 88.69 83 ARG A O 1
ATOM 659 N N . LYS A 1 84 ? -10.337 -7.002 15.610 1.00 85.88 84 LYS A N 1
ATOM 660 C CA . LYS A 1 84 ? -9.996 -7.720 16.850 1.00 85.88 84 LYS A CA 1
ATOM 661 C C . LYS A 1 84 ? -10.087 -6.794 18.063 1.00 85.88 84 LYS A C 1
ATOM 663 O O . LYS A 1 84 ? -10.745 -7.151 19.033 1.00 85.88 84 LYS A O 1
ATOM 668 N N . ILE A 1 85 ? -9.517 -5.590 17.979 1.00 81.25 85 ILE A N 1
ATOM 669 C CA . ILE A 1 85 ? -9.556 -4.589 19.061 1.00 81.25 85 ILE A CA 1
ATOM 670 C C . ILE A 1 85 ? -10.994 -4.155 19.370 1.00 81.25 85 ILE A C 1
ATOM 672 O O . ILE A 1 85 ? -11.349 -3.975 20.528 1.00 81.25 85 ILE A O 1
ATOM 676 N N . ARG A 1 86 ? -11.852 -4.006 18.355 1.00 83.81 86 ARG A N 1
ATOM 677 C CA . ARG A 1 86 ? -13.272 -3.677 18.561 1.00 83.81 86 ARG A CA 1
ATOM 678 C C . ARG A 1 86 ? -14.060 -4.814 19.211 1.00 83.81 86 ARG A C 1
ATOM 680 O O . ARG A 1 86 ? -14.988 -4.535 19.964 1.00 83.81 86 ARG A O 1
ATOM 687 N N . ALA A 1 87 ? -13.722 -6.066 18.897 1.00 85.75 87 ALA A N 1
ATOM 688 C CA . ALA A 1 87 ? -14.361 -7.241 19.484 1.00 85.75 87 ALA A CA 1
ATOM 689 C C . ALA A 1 87 ? -13.926 -7.471 20.940 1.00 85.75 87 ALA A C 1
ATOM 691 O O . ALA A 1 87 ? -14.751 -7.858 21.764 1.00 85.75 87 ALA A O 1
ATOM 692 N N . ASP A 1 88 ? -12.658 -7.199 21.257 1.00 80.62 88 ASP A N 1
ATOM 693 C CA . ASP A 1 88 ? -12.113 -7.273 22.611 1.00 80.62 88 ASP A CA 1
ATOM 694 C C . ASP A 1 88 ? -11.166 -6.089 22.895 1.00 80.62 88 ASP A C 1
ATOM 696 O O . ASP A 1 88 ? -9.944 -6.185 22.713 1.00 80.62 88 ASP A O 1
ATOM 700 N N . PRO A 1 89 ? -11.716 -4.956 23.376 1.00 69.38 89 PRO A N 1
ATOM 701 C CA . PRO A 1 89 ? -10.920 -3.778 23.714 1.00 69.38 89 PRO A CA 1
ATOM 702 C C . PRO A 1 89 ? -9.932 -4.021 24.864 1.00 69.38 89 PRO A C 1
ATOM 704 O O . PRO A 1 89 ? -8.973 -3.265 25.011 1.00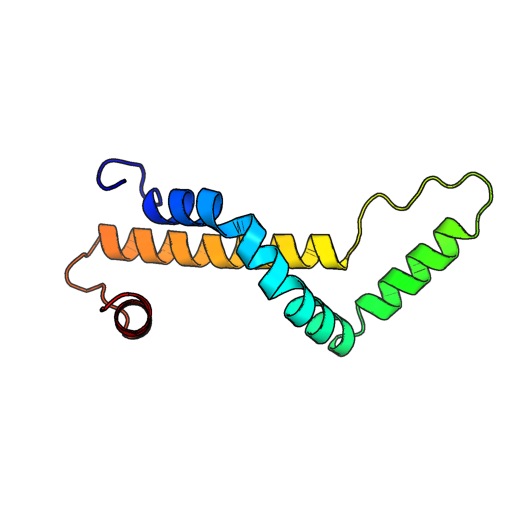 69.38 89 PRO A O 1
ATOM 707 N N . GLY A 1 90 ? -10.165 -5.049 25.692 1.00 63.12 90 GLY A N 1
ATOM 708 C CA . GLY A 1 90 ? -9.351 -5.381 26.863 1.00 63.12 90 GLY A CA 1
ATOM 709 C C . GLY A 1 90 ? -8.132 -6.247 26.536 1.00 63.12 90 GLY A C 1
ATOM 710 O O . GLY A 1 90 ? -7.096 -6.102 27.184 1.00 63.12 90 GLY A O 1
ATOM 711 N N . ALA A 1 91 ? -8.218 -7.095 25.507 1.00 59.78 91 ALA A N 1
ATOM 712 C CA . ALA A 1 91 ? -7.086 -7.881 25.001 1.00 59.78 91 ALA A CA 1
ATOM 713 C C . ALA A 1 91 ? -6.167 -7.090 24.048 1.00 59.78 91 ALA A C 1
ATOM 715 O O . ALA A 1 91 ? -5.024 -7.481 23.800 1.00 59.78 91 ALA A O 1
ATOM 716 N N . GLY A 1 92 ? -6.655 -5.977 23.497 1.00 58.00 92 GLY A N 1
ATOM 717 C CA . GLY A 1 92 ? -6.061 -5.286 22.357 1.00 58.00 92 GLY A CA 1
ATOM 718 C C . GLY A 1 92 ? -5.202 -4.068 22.693 1.00 58.00 92 GLY A C 1
ATOM 719 O O . GLY A 1 92 ? -5.554 -2.950 22.337 1.00 58.00 92 GLY A O 1
ATOM 720 N N . THR A 1 93 ? -4.018 -4.268 23.271 1.00 57.19 93 THR A N 1
ATOM 721 C CA . THR A 1 93 ? -2.880 -3.382 22.960 1.00 57.19 93 THR A CA 1
ATOM 722 C C . THR A 1 93 ? -1.695 -4.257 22.609 1.00 57.19 93 THR A C 1
ATOM 724 O O . THR A 1 93 ? -0.898 -4.627 23.468 1.00 57.19 93 THR A O 1
ATOM 727 N N . THR A 1 94 ? -1.581 -4.633 21.334 1.00 64.00 94 THR A N 1
ATOM 728 C CA . THR A 1 94 ? -0.323 -5.209 20.862 1.00 64.00 94 THR A CA 1
ATOM 729 C C . THR A 1 94 ? 0.787 -4.208 21.175 1.00 64.00 94 THR A C 1
ATOM 731 O O . THR A 1 94 ? 0.622 -2.993 21.030 1.00 64.00 94 THR A O 1
ATOM 734 N N . GLU A 1 95 ? 1.919 -4.714 21.650 1.00 61.19 95 GLU A N 1
ATOM 735 C CA . GLU A 1 95 ? 3.078 -3.905 22.034 1.00 61.19 95 GLU A CA 1
ATOM 736 C C . GLU A 1 95 ? 3.489 -2.938 20.908 1.00 61.19 95 GLU A C 1
ATOM 738 O O . GLU A 1 95 ? 3.887 -1.804 21.159 1.00 61.19 95 GLU A O 1
ATOM 743 N N . LEU A 1 96 ? 3.274 -3.352 19.653 1.00 56.00 96 LEU A N 1
ATOM 744 C CA . LEU A 1 96 ? 3.489 -2.554 18.452 1.00 56.00 96 LEU A CA 1
ATOM 745 C C . LEU A 1 96 ? 2.575 -1.318 18.367 1.00 56.00 96 LEU A C 1
ATOM 747 O O . LEU A 1 96 ? 3.067 -0.225 18.101 1.00 56.00 96 LEU A O 1
ATOM 751 N N . LEU A 1 97 ? 1.271 -1.447 18.637 1.00 59.44 97 LEU A N 1
ATOM 752 C CA . LEU A 1 97 ? 0.348 -0.304 18.637 1.00 59.44 97 LEU A CA 1
ATOM 753 C C . LEU A 1 97 ? 0.645 0.655 19.791 1.00 59.44 97 LEU A C 1
ATOM 755 O O . LEU A 1 97 ? 0.628 1.869 19.602 1.00 59.44 97 LEU A O 1
ATOM 759 N N . ARG A 1 98 ? 1.006 0.120 20.963 1.00 58.97 98 ARG A N 1
ATOM 760 C CA . ARG A 1 98 ? 1.467 0.926 22.104 1.00 58.97 98 ARG A CA 1
ATOM 761 C C . ARG A 1 98 ? 2.753 1.690 21.777 1.00 58.97 98 ARG A C 1
ATOM 763 O O . ARG A 1 98 ? 2.895 2.840 22.168 1.00 58.97 98 ARG A O 1
ATOM 770 N N . ARG A 1 99 ? 3.668 1.076 21.024 1.00 58.03 99 ARG A N 1
ATOM 771 C CA . ARG A 1 99 ? 4.942 1.681 20.613 1.00 58.03 99 ARG A CA 1
ATOM 772 C C . ARG A 1 99 ? 4.787 2.776 19.559 1.00 58.03 99 ARG A C 1
ATOM 774 O O . ARG A 1 99 ? 5.591 3.699 19.543 1.00 58.03 99 ARG A O 1
ATOM 781 N N . VAL A 1 100 ? 3.791 2.665 18.682 1.00 58.00 100 VAL A N 1
ATOM 782 C CA . VAL A 1 100 ? 3.576 3.611 17.573 1.00 58.00 100 VAL A CA 1
ATOM 783 C C . VAL A 1 100 ? 2.602 4.737 17.950 1.00 58.00 100 VAL A C 1
ATOM 785 O O . VAL A 1 100 ? 2.756 5.847 17.452 1.00 58.00 100 VAL A O 1
ATOM 788 N N . PHE A 1 101 ? 1.643 4.488 18.850 1.00 55.34 101 PHE A N 1
ATOM 789 C CA . PHE A 1 101 ? 0.568 5.437 19.185 1.00 55.34 101 PHE A CA 1
ATOM 790 C C . PHE A 1 101 ? 0.454 5.793 20.678 1.00 55.34 101 PHE A C 1
ATOM 792 O O . PHE A 1 101 ? -0.419 6.569 21.046 1.00 55.34 101 PHE A O 1
ATOM 799 N N . GLY A 1 102 ? 1.290 5.234 21.559 1.00 53.84 102 GLY A N 1
ATOM 800 C CA . GLY A 1 102 ? 1.224 5.449 23.014 1.00 53.84 102 GLY A CA 1
ATOM 801 C C . GLY A 1 102 ? 1.869 6.742 23.523 1.00 53.84 102 GLY A C 1
ATOM 802 O O . GLY A 1 102 ? 2.408 6.725 24.628 1.00 53.84 102 GLY A O 1
ATOM 803 N N . SER A 1 103 ? 1.855 7.817 22.726 1.00 41.62 103 SER A N 1
ATOM 804 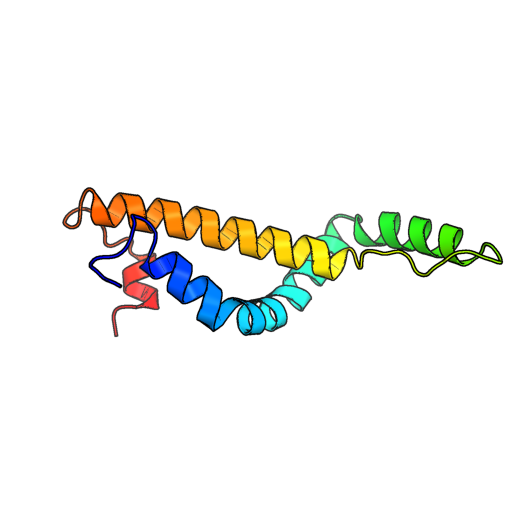C CA . SER A 1 103 ? 2.333 9.155 23.125 1.00 41.62 103 SER A CA 1
ATOM 805 C C . SER A 1 103 ? 1.162 10.112 23.275 1.00 41.62 103 SER A C 1
ATOM 807 O O . SER A 1 103 ? 0.375 10.190 22.307 1.00 41.62 103 SER A O 1
#

Organism: NCBI:txid412755

InterPro domains:
  IPR025245 Protein of unknown function DUF4197 [PF13852] (1-102)

Foldseek 3Di:
DVPDPLLVVLVVCCVVCVVVQLVVCLVVLVVVCVVVCVCVVVVVVQVVQVVDPPHDRDPDDVSSVVSVVVVVVVSVVSSVLSNVCVVPVPVDDDVVNCVVPVD